Protein AF-A0A0L8HP75-F1 (afdb_monomer_lite)

Foldseek 3Di:
DCVQQADVVPHGDPVVVVVVCVVCVVVCCVVCVPPDDQWPDPVPDDPVCCVVGCPVND

Structure (mmCIF, N/CA/C/O backbone):
data_AF-A0A0L8HP75-F1
#
_entry.id   AF-A0A0L8HP75-F1
#
loop_
_atom_site.group_PDB
_atom_site.id
_atom_site.type_symbol
_atom_site.label_atom_id
_atom_site.label_alt_id
_atom_site.label_comp_id
_atom_site.label_asym_id
_atom_site.label_entity_id
_atom_site.label_seq_id
_atom_site.pdbx_PDB_ins_code
_atom_site.Cartn_x
_atom_site.Cartn_y
_atom_site.Cartn_z
_atom_site.occupancy
_atom_site.B_iso_or_equiv
_atom_site.auth_seq_id
_atom_site.auth_comp_id
_at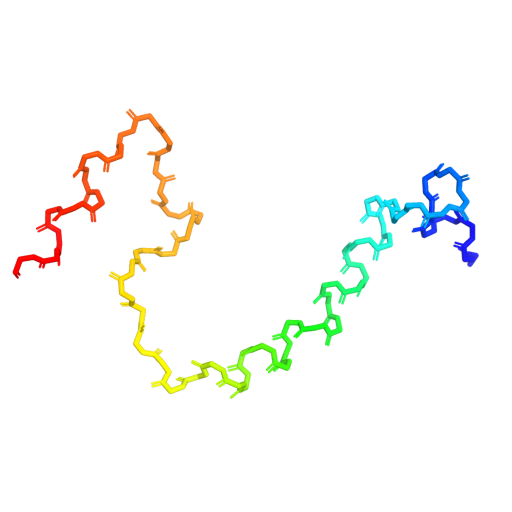om_site.auth_asym_id
_atom_site.auth_atom_id
_atom_site.pdbx_PDB_model_num
ATOM 1 N N . ASN A 1 1 ? 4.601 -9.161 -18.556 1.00 84.62 1 ASN A N 1
ATOM 2 C CA . ASN A 1 1 ? 5.904 -8.495 -18.757 1.00 84.62 1 ASN A CA 1
ATOM 3 C C . ASN A 1 1 ? 6.413 -8.014 -17.400 1.00 84.62 1 ASN A C 1
ATOM 5 O O . ASN A 1 1 ?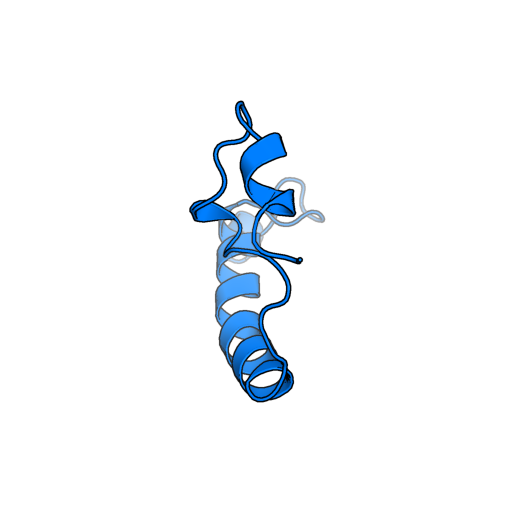 5.886 -7.036 -16.891 1.00 84.62 1 ASN A O 1
ATOM 9 N N . TRP A 1 2 ? 7.351 -8.728 -16.765 1.00 91.94 2 TRP A N 1
ATOM 10 C CA . TRP A 1 2 ? 7.816 -8.404 -15.401 1.00 91.94 2 TRP A CA 1
ATOM 11 C C . TRP A 1 2 ? 8.574 -7.073 -15.326 1.00 91.94 2 TRP A C 1
ATOM 13 O O . TRP A 1 2 ? 8.598 -6.449 -14.275 1.00 91.94 2 TRP A O 1
ATOM 23 N N . LYS A 1 3 ? 9.131 -6.600 -16.448 1.00 96.69 3 LYS A N 1
ATOM 24 C CA . LYS A 1 3 ? 9.851 -5.323 -16.517 1.00 96.69 3 LYS A CA 1
ATOM 25 C C . LYS A 1 3 ? 8.967 -4.138 -16.130 1.00 96.69 3 LYS A C 1
ATOM 27 O O . LYS A 1 3 ? 9.443 -3.217 -15.495 1.00 96.69 3 LYS A O 1
ATOM 32 N N . GLU A 1 4 ? 7.673 -4.195 -16.446 1.00 97.19 4 GLU A N 1
ATOM 33 C CA . GLU A 1 4 ? 6.702 -3.163 -16.055 1.00 97.19 4 GLU A CA 1
ATOM 34 C C . GLU A 1 4 ? 6.415 -3.140 -14.549 1.00 97.19 4 GLU A C 1
ATOM 36 O O . GLU A 1 4 ? 5.812 -2.185 -14.065 1.00 97.19 4 GLU A O 1
ATOM 41 N N . MET A 1 5 ? 6.806 -4.180 -13.806 1.00 98.00 5 MET A N 1
ATOM 42 C CA . MET A 1 5 ? 6.643 -4.247 -12.349 1.00 98.00 5 MET A CA 1
ATOM 43 C C . MET A 1 5 ? 7.763 -3.519 -11.606 1.00 98.00 5 MET A C 1
ATOM 45 O O . MET A 1 5 ? 7.647 -3.328 -10.400 1.00 98.00 5 MET A O 1
ATOM 49 N N . LEU A 1 6 ? 8.824 -3.106 -12.303 1.00 98.19 6 LEU A N 1
ATOM 50 C CA . LEU A 1 6 ? 9.991 -2.447 -11.726 1.00 98.19 6 LEU A CA 1
ATOM 51 C C . LEU A 1 6 ? 10.185 -1.073 -12.370 1.00 98.19 6 LEU A C 1
ATOM 53 O O . LEU A 1 6 ? 9.918 -0.898 -13.556 1.00 98.19 6 LEU A O 1
ATOM 57 N N . ASN A 1 7 ? 10.625 -0.095 -11.588 1.00 96.50 7 ASN A N 1
ATOM 58 C CA . ASN A 1 7 ? 10.809 1.281 -12.043 1.00 96.50 7 ASN A CA 1
ATOM 59 C C . ASN A 1 7 ? 12.185 1.470 -12.704 1.00 96.50 7 ASN A C 1
ATOM 61 O O . ASN A 1 7 ? 12.296 2.016 -13.796 1.00 96.50 7 ASN A O 1
ATOM 65 N N . ASP A 1 8 ? 13.229 0.944 -12.064 1.00 96.25 8 ASP A N 1
ATOM 66 C CA . ASP A 1 8 ? 14.637 1.025 -12.484 1.00 96.25 8 ASP A CA 1
ATOM 67 C C . ASP A 1 8 ? 15.292 -0.360 -12.638 1.00 96.25 8 ASP A C 1
ATOM 69 O O . ASP A 1 8 ? 16.509 -0.486 -12.754 1.00 96.25 8 ASP A O 1
ATOM 73 N N . GLY A 1 9 ? 14.475 -1.417 -12.642 1.00 95.81 9 GLY A N 1
ATOM 74 C CA . GLY A 1 9 ? 14.938 -2.805 -12.646 1.00 95.81 9 GLY A CA 1
ATOM 75 C C . GLY A 1 9 ? 15.190 -3.394 -11.254 1.00 95.81 9 GLY A C 1
ATOM 76 O O . GLY A 1 9 ? 15.531 -4.573 -11.180 1.00 95.81 9 GLY A O 1
ATOM 77 N N . LEU A 1 10 ? 14.975 -2.627 -10.175 1.00 96.38 10 LEU A N 1
ATOM 78 C CA . LEU A 1 10 ? 15.049 -3.105 -8.791 1.00 96.38 10 LEU A CA 1
ATOM 79 C C . LEU A 1 10 ? 13.843 -2.666 -7.949 1.00 96.38 10 LEU A C 1
ATOM 81 O O . LEU A 1 10 ? 13.161 -3.509 -7.368 1.00 96.38 10 LEU A O 1
ATOM 85 N N . HIS A 1 11 ? 13.560 -1.365 -7.881 1.00 97.88 11 HIS A N 1
ATOM 86 C CA . HIS A 1 11 ? 12.436 -0.839 -7.111 1.00 97.88 11 HIS A CA 1
ATOM 87 C C . HIS A 1 11 ? 11.116 -1.161 -7.802 1.00 97.88 11 HIS A C 1
ATOM 89 O O . HIS A 1 11 ? 11.026 -1.100 -9.029 1.00 97.88 11 HIS A O 1
ATOM 95 N N . LEU A 1 12 ? 10.071 -1.459 -7.026 1.00 98.38 12 LEU A N 1
ATOM 96 C CA . LEU A 1 12 ? 8.741 -1.683 -7.584 1.00 98.38 12 LEU A CA 1
ATOM 97 C C . LEU A 1 12 ? 8.236 -0.418 -8.286 1.00 98.38 12 LEU A C 1
ATOM 99 O O . LEU A 1 12 ? 8.315 0.692 -7.758 1.00 98.38 12 LEU A O 1
ATOM 103 N N . SER A 1 13 ? 7.697 -0.597 -9.488 1.00 98.25 13 SER A N 1
ATOM 104 C CA . SER A 1 13 ? 6.899 0.433 -10.147 1.00 98.25 13 SER A CA 1
ATOM 105 C C . SER A 1 13 ? 5.544 0.565 -9.446 1.00 98.25 13 SER A C 1
ATOM 107 O O . SER A 1 13 ? 5.155 -0.297 -8.659 1.00 98.25 13 SER A O 1
ATOM 109 N N . ASN A 1 14 ? 4.756 1.583 -9.805 1.00 97.88 14 ASN A N 1
ATOM 110 C CA . ASN A 1 14 ? 3.369 1.685 -9.338 1.00 97.88 14 ASN A CA 1
ATOM 111 C C . ASN A 1 14 ? 2.573 0.389 -9.603 1.00 97.88 14 ASN A C 1
ATOM 113 O O . ASN A 1 14 ? 1.884 -0.125 -8.727 1.00 97.88 14 ASN A O 1
ATOM 117 N N . LYS A 1 15 ? 2.739 -0.198 -10.796 1.00 97.94 15 LYS A N 1
ATOM 118 C CA . LYS A 1 15 ? 2.077 -1.453 -11.177 1.00 97.94 15 LYS A CA 1
ATOM 119 C C . LYS A 1 15 ? 2.545 -2.630 -10.317 1.00 97.94 15 LYS A C 1
ATOM 121 O O . LYS A 1 15 ? 1.716 -3.428 -9.884 1.00 97.94 15 LYS A O 1
ATOM 126 N N . GLY A 1 16 ? 3.850 -2.719 -10.053 1.00 98.19 16 GLY A N 1
ATOM 127 C CA . GLY A 1 16 ? 4.431 -3.752 -9.193 1.00 98.19 16 GLY A CA 1
ATOM 128 C C . GLY A 1 16 ? 3.964 -3.644 -7.744 1.00 98.19 16 GLY A C 1
ATOM 129 O O . GLY A 1 16 ? 3.577 -4.649 -7.151 1.00 98.19 16 GLY A O 1
ATOM 130 N N . SER A 1 17 ? 3.923 -2.428 -7.202 1.00 98.19 17 SER A N 1
ATOM 131 C CA . SER A 1 17 ? 3.444 -2.151 -5.845 1.00 98.19 17 SER A CA 1
ATOM 132 C C . SER A 1 17 ? 1.967 -2.498 -5.677 1.00 98.19 17 SER A C 1
ATOM 134 O O . SER A 1 17 ? 1.619 -3.205 -4.735 1.00 98.19 17 SER A O 1
ATOM 136 N N . CYS A 1 18 ? 1.099 -2.082 -6.608 1.00 97.81 18 CYS A N 1
ATOM 137 C CA . CYS A 1 18 ? -0.322 -2.444 -6.571 1.00 97.81 18 CYS A CA 1
ATOM 138 C C . CYS A 1 18 ? -0.527 -3.961 -6.652 1.00 97.81 18 CYS A C 1
ATOM 140 O O . CYS A 1 18 ? -1.351 -4.513 -5.925 1.00 97.81 18 CYS A O 1
ATOM 142 N N . PHE A 1 19 ? 0.235 -4.643 -7.514 1.00 97.31 19 PHE A N 1
ATOM 143 C CA . PHE A 1 19 ? 0.164 -6.096 -7.632 1.00 97.31 19 PHE A CA 1
ATOM 144 C C . PHE A 1 19 ? 0.575 -6.786 -6.327 1.00 97.31 19 PHE A C 1
ATOM 146 O O . PHE A 1 19 ? -0.186 -7.603 -5.812 1.00 97.31 19 PHE A O 1
ATOM 153 N N . LEU A 1 20 ? 1.722 -6.418 -5.746 1.00 97.75 20 LEU A N 1
ATOM 154 C CA . LEU A 1 20 ? 2.169 -6.967 -4.465 1.00 97.75 20 LEU A CA 1
ATOM 155 C C . LEU A 1 20 ? 1.137 -6.717 -3.358 1.00 97.75 20 LEU A C 1
ATOM 157 O O . LEU A 1 20 ? 0.782 -7.642 -2.632 1.00 97.75 20 LEU A O 1
ATOM 161 N N . PHE A 1 21 ? 0.614 -5.493 -3.260 1.00 97.25 21 PHE A N 1
ATOM 162 C CA . PHE A 1 21 ? -0.391 -5.147 -2.260 1.00 97.25 21 PHE A CA 1
ATOM 163 C C . PHE A 1 21 ? -1.661 -5.994 -2.400 1.00 97.25 21 PHE A C 1
ATOM 165 O O . PHE A 1 21 ? -2.175 -6.474 -1.396 1.00 97.25 21 PHE A O 1
ATOM 172 N N . SER A 1 22 ? -2.125 -6.261 -3.626 1.00 97.31 22 SER A N 1
ATOM 173 C CA . SER A 1 22 ? -3.308 -7.108 -3.852 1.00 97.31 22 SER A CA 1
ATOM 174 C C . SER A 1 22 ? -3.146 -8.544 -3.335 1.00 97.31 22 SER A C 1
ATOM 176 O O . SER A 1 22 ? -4.127 -9.168 -2.944 1.00 97.31 22 SER A O 1
ATOM 178 N N . LEU A 1 23 ? -1.910 -9.056 -3.297 1.00 98.00 23 LEU A N 1
ATOM 179 C CA . LEU A 1 23 ? -1.600 -10.376 -2.744 1.00 98.00 23 LEU A CA 1
ATOM 180 C C . LEU A 1 23 ? -1.464 -10.345 -1.218 1.00 98.00 23 LEU A C 1
ATOM 182 O O . LEU A 1 23 ? -1.795 -11.323 -0.552 1.00 98.00 23 LEU A O 1
ATOM 186 N N . LEU A 1 24 ? -0.955 -9.241 -0.668 1.00 98.06 24 LEU A N 1
ATOM 187 C CA . LEU A 1 24 ? -0.737 -9.087 0.769 1.00 98.06 24 LEU A CA 1
ATOM 188 C C . LEU A 1 24 ? -2.018 -8.734 1.527 1.00 98.06 24 LEU A C 1
ATOM 190 O O . LEU A 1 24 ? -2.179 -9.185 2.658 1.00 98.06 24 LEU A O 1
ATOM 194 N N . LEU A 1 25 ? -2.918 -7.955 0.924 1.00 95.69 25 LEU A N 1
ATOM 195 C CA . LEU A 1 25 ? -4.108 -7.428 1.591 1.00 95.69 25 LEU A CA 1
ATOM 196 C C . LEU A 1 25 ? -4.949 -8.522 2.280 1.00 95.69 25 LEU A C 1
ATOM 198 O O . LEU A 1 25 ? -5.175 -8.377 3.478 1.00 95.69 25 LEU A O 1
ATOM 202 N N . PRO A 1 26 ? -5.304 -9.654 1.635 1.00 97.56 26 PRO A N 1
ATOM 203 C CA . PRO A 1 26 ? -6.097 -10.694 2.296 1.00 97.56 26 PRO A CA 1
ATOM 204 C C . PRO A 1 26 ? -5.384 -11.332 3.496 1.00 97.56 26 PRO A C 1
ATOM 206 O O . PRO A 1 26 ? -6.024 -11.738 4.463 1.00 97.56 26 PRO A O 1
ATOM 209 N N . LEU A 1 27 ? -4.049 -11.430 3.445 1.00 98.12 27 LEU A N 1
ATOM 210 C CA . LEU A 1 27 ? -3.249 -11.978 4.543 1.00 98.12 27 LEU A CA 1
ATOM 211 C C . LEU A 1 27 ? -3.227 -11.018 5.728 1.00 98.12 27 LEU A C 1
ATOM 213 O O . LEU A 1 27 ? -3.366 -11.450 6.868 1.00 98.12 27 LEU A O 1
ATOM 217 N N . VAL A 1 28 ? -3.057 -9.723 5.457 1.00 95.12 28 VAL A N 1
ATOM 218 C CA . VAL A 1 28 ? -3.109 -8.687 6.490 1.00 95.12 28 VAL A CA 1
ATOM 219 C C . VAL A 1 28 ? -4.493 -8.678 7.126 1.00 95.12 28 VAL A C 1
ATOM 221 O O . VAL A 1 28 ? -4.577 -8.815 8.339 1.00 95.12 28 VAL A O 1
ATOM 224 N N . GLU A 1 29 ? -5.556 -8.617 6.322 1.00 93.94 29 GLU A N 1
ATOM 225 C CA . GLU A 1 29 ? -6.943 -8.633 6.799 1.00 93.94 29 GLU A CA 1
ATOM 226 C C . GLU A 1 29 ? -7.224 -9.839 7.700 1.00 93.94 29 GLU A C 1
ATOM 228 O O . GLU A 1 29 ? -7.735 -9.667 8.803 1.00 93.94 29 GLU A O 1
ATOM 233 N N . GLU A 1 30 ? -6.832 -11.048 7.289 1.00 97.50 30 GLU A N 1
ATOM 234 C CA . GLU A 1 30 ? -7.039 -12.259 8.089 1.00 97.50 30 GLU A CA 1
ATOM 235 C C . GLU A 1 30 ? -6.237 -12.245 9.399 1.00 97.50 30 GLU A C 1
ATOM 237 O O . GLU A 1 30 ? -6.764 -12.612 10.453 1.00 97.50 30 GLU A O 1
ATOM 242 N N . LEU A 1 31 ? -4.977 -11.799 9.360 1.00 97.56 31 LEU A N 1
ATOM 243 C CA . LEU A 1 31 ? -4.111 -11.737 10.541 1.00 97.56 31 LEU A CA 1
ATOM 244 C C . LEU A 1 31 ? -4.533 -10.637 11.522 1.00 97.56 31 LEU A C 1
ATOM 246 O O . LEU A 1 31 ? -4.319 -10.780 12.727 1.00 97.56 31 LEU A O 1
ATOM 250 N N . THR A 1 32 ? -5.140 -9.554 11.034 1.00 93.56 32 THR A N 1
ATOM 251 C CA . THR A 1 32 ? -5.533 -8.403 11.855 1.00 93.56 32 THR A CA 1
ATOM 252 C C . THR A 1 32 ? -7.029 -8.327 12.143 1.00 93.56 32 THR A C 1
ATOM 254 O O . THR A 1 32 ? -7.437 -7.421 12.862 1.00 93.56 32 THR A O 1
ATOM 257 N N . LYS A 1 33 ? -7.861 -9.260 11.657 1.00 94.25 33 LYS A N 1
ATOM 258 C CA . LYS A 1 33 ? -9.335 -9.187 11.782 1.00 94.25 33 LYS A CA 1
ATOM 259 C C . LYS A 1 33 ? -9.869 -9.040 13.207 1.00 94.25 33 LYS A C 1
ATOM 261 O O . LYS A 1 33 ? -10.960 -8.520 13.400 1.00 94.25 33 LYS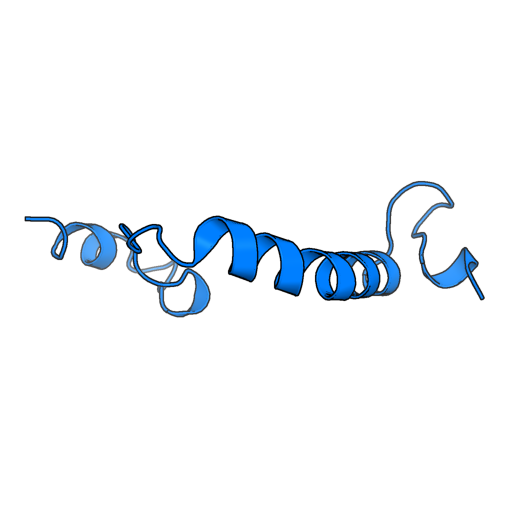 A O 1
ATOM 266 N N . ASN A 1 34 ? -9.122 -9.528 14.198 1.00 95.25 34 ASN A N 1
ATOM 267 C CA . ASN A 1 34 ? -9.516 -9.478 15.607 1.00 95.25 34 ASN A CA 1
ATOM 268 C C . ASN A 1 34 ? -8.926 -8.270 16.351 1.00 95.25 34 ASN A C 1
ATOM 270 O O . ASN A 1 34 ? -9.216 -8.088 17.533 1.00 95.25 34 ASN A O 1
ATOM 274 N N . LEU A 1 35 ? -8.062 -7.481 15.706 1.00 92.19 35 LEU A N 1
ATOM 275 C CA . LEU A 1 35 ? -7.494 -6.288 16.319 1.00 92.19 35 LEU A CA 1
ATOM 276 C C . LEU A 1 35 ? -8.516 -5.148 16.241 1.00 92.19 35 LEU A C 1
ATOM 278 O O . LEU A 1 35 ? -9.070 -4.897 15.170 1.00 92.19 35 LEU A O 1
ATOM 282 N N . PRO A 1 36 ? -8.772 -4.438 17.350 1.00 88.88 36 PRO A N 1
ATOM 283 C CA . PRO A 1 36 ? -9.611 -3.254 17.305 1.00 88.88 36 PRO A CA 1
ATOM 284 C C . PRO A 1 36 ? -8.909 -2.147 16.510 1.00 88.88 36 PRO A C 1
ATOM 286 O O . PRO A 1 36 ? -7.700 -1.940 16.639 1.00 88.88 36 PRO A O 1
ATOM 289 N N . PHE A 1 37 ? -9.677 -1.394 15.724 1.00 83.69 37 PHE A N 1
ATOM 290 C CA . PHE A 1 37 ? -9.199 -0.141 15.148 1.00 83.69 37 PHE A CA 1
ATOM 291 C C . PHE A 1 37 ? -9.096 0.905 16.261 1.00 83.69 37 PHE A C 1
ATOM 293 O O . PHE A 1 37 ? -10.102 1.305 16.839 1.00 83.69 37 PHE A O 1
ATOM 300 N N . ILE A 1 38 ? -7.867 1.312 16.585 1.00 83.62 38 ILE A N 1
ATOM 301 C CA . ILE A 1 38 ? -7.583 2.315 17.629 1.00 83.62 38 ILE A CA 1
ATOM 302 C C . ILE A 1 38 ? -7.675 3.737 17.057 1.00 83.62 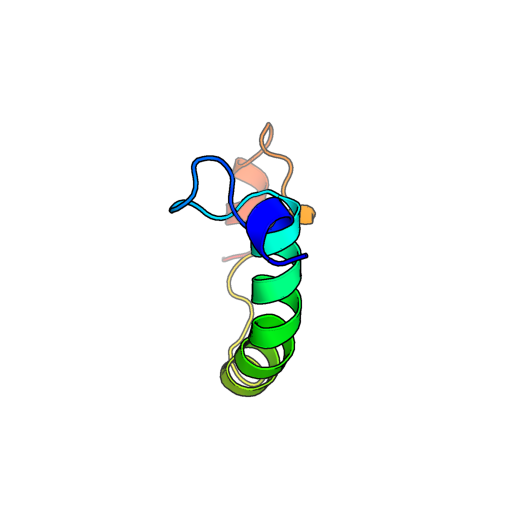38 ILE A C 1
ATOM 304 O O . ILE A 1 38 ? -7.976 4.685 17.774 1.00 83.62 38 ILE A O 1
ATOM 308 N N . LEU A 1 39 ? -7.419 3.877 15.757 1.00 81.12 39 LEU A N 1
ATOM 309 C CA . LEU A 1 39 ? -7.480 5.135 15.025 1.00 81.12 39 LEU A CA 1
ATOM 310 C C . LEU A 1 39 ? -8.463 5.005 13.857 1.00 81.12 39 LEU A C 1
ATOM 312 O O . LEU A 1 39 ? -8.674 3.884 13.374 1.00 81.12 39 LEU A O 1
ATOM 316 N N . PRO A 1 40 ? -9.039 6.128 13.388 1.00 81.69 40 PRO A N 1
ATOM 317 C CA . PRO A 1 40 ? -9.844 6.148 12.177 1.00 81.69 40 PRO A CA 1
ATOM 318 C C . PRO A 1 40 ? -9.093 5.531 11.001 1.00 81.69 40 PRO A C 1
ATOM 320 O O . PRO A 1 40 ? -7.858 5.551 10.938 1.00 81.69 40 PRO A O 1
ATOM 323 N N . TYR A 1 41 ? -9.849 5.007 10.042 1.00 82.06 41 TYR A N 1
ATOM 324 C CA . TYR A 1 41 ? -9.263 4.566 8.790 1.00 82.06 41 TYR A CA 1
ATOM 325 C C . TYR A 1 41 ? -8.543 5.744 8.123 1.00 82.06 41 TYR A C 1
ATOM 327 O O . TYR A 1 41 ? -9.073 6.848 8.045 1.00 82.06 41 TYR A O 1
ATOM 335 N N . TRP A 1 42 ? -7.312 5.518 7.659 1.00 81.62 42 TRP A N 1
ATOM 336 C CA . TRP A 1 42 ? -6.418 6.592 7.211 1.00 81.62 42 TRP A CA 1
ATOM 337 C C . TRP A 1 42 ? -7.009 7.451 6.082 1.00 81.62 42 TRP A C 1
ATOM 339 O O . TRP A 1 42 ? -6.678 8.628 5.987 1.00 81.62 42 TRP A O 1
ATOM 349 N N . ALA A 1 43 ? -7.871 6.879 5.232 1.00 83.19 43 ALA A N 1
ATOM 350 C CA . ALA A 1 43 ? -8.492 7.609 4.127 1.00 83.19 43 ALA A CA 1
ATOM 351 C C . ALA A 1 43 ? -9.622 8.545 4.584 1.00 83.19 43 ALA A C 1
ATOM 353 O O . ALA A 1 43 ? -10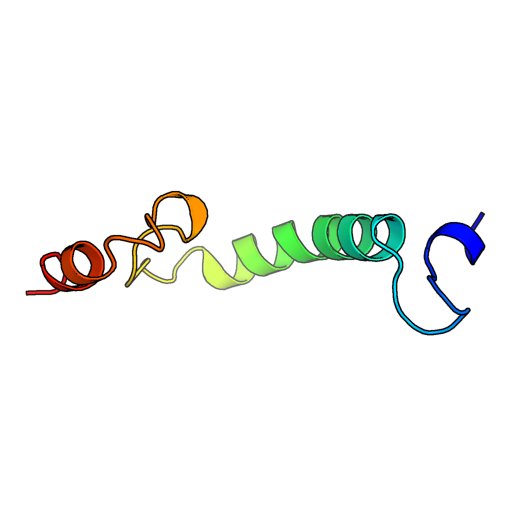.007 9.437 3.835 1.00 83.19 43 ALA A O 1
ATOM 354 N N . ASP A 1 44 ? -10.122 8.354 5.805 1.00 83.00 44 ASP A N 1
ATOM 355 C CA . ASP A 1 44 ? -11.153 9.195 6.413 1.00 83.00 44 ASP A CA 1
ATOM 356 C C . ASP A 1 44 ? -10.540 10.363 7.209 1.00 83.00 44 ASP A C 1
ATOM 358 O O . ASP A 1 44 ? -11.258 11.196 7.760 1.00 83.00 44 ASP A O 1
ATOM 362 N N . VAL A 1 45 ? -9.206 10.435 7.285 1.00 83.06 45 VAL A N 1
ATOM 363 C CA . VAL A 1 45 ? -8.481 11.492 7.994 1.00 83.06 45 VAL A CA 1
ATOM 364 C C . VAL A 1 45 ? -8.228 12.664 7.055 1.00 83.06 45 VAL A C 1
ATOM 366 O O . VAL A 1 45 ? -7.513 12.525 6.064 1.00 83.06 45 VAL A O 1
ATOM 369 N N . ASP A 1 46 ? -8.753 13.842 7.397 1.00 85.75 46 ASP 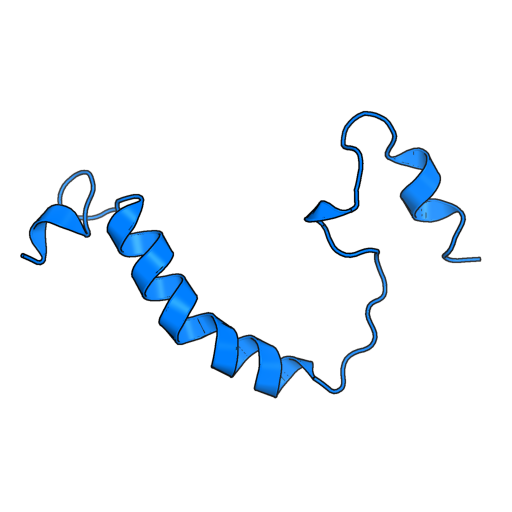A N 1
ATOM 370 C CA . ASP A 1 46 ? -8.354 15.086 6.738 1.00 85.75 46 ASP A CA 1
ATOM 371 C C . ASP A 1 46 ? -6.941 15.480 7.207 1.00 85.75 46 ASP A C 1
ATOM 373 O O . ASP A 1 46 ? -6.757 15.825 8.381 1.00 85.75 46 ASP A O 1
ATOM 377 N N . PRO A 1 47 ? -5.927 15.470 6.321 1.00 83.19 47 PRO A N 1
ATOM 378 C CA . PRO A 1 47 ? -4.562 15.826 6.696 1.00 83.19 47 PRO A CA 1
ATOM 379 C C . PRO A 1 47 ? -4.421 17.285 7.154 1.00 83.19 47 PRO A C 1
ATOM 381 O O . PRO A 1 47 ? -3.425 17.623 7.790 1.00 83.19 47 PRO A O 1
ATOM 384 N N . ASN A 1 48 ? -5.398 18.150 6.861 1.00 86.69 48 ASN A N 1
ATOM 385 C CA . ASN A 1 48 ? -5.401 19.548 7.291 1.00 86.69 48 ASN A CA 1
ATOM 386 C C . ASN A 1 48 ? -6.086 19.759 8.647 1.00 86.69 48 ASN A C 1
ATOM 388 O O . ASN A 1 48 ? -6.080 20.877 9.159 1.00 86.69 48 ASN A O 1
ATOM 392 N N . ASN A 1 49 ? -6.673 18.711 9.231 1.00 79.00 49 ASN A N 1
ATOM 393 C CA . ASN A 1 49 ? -7.428 18.799 10.475 1.00 79.00 49 ASN A CA 1
ATOM 394 C C . ASN A 1 49 ? -7.196 17.569 11.370 1.00 79.00 49 ASN A C 1
ATOM 396 O O . ASN A 1 49 ? -8.105 16.803 11.691 1.00 79.00 49 ASN A O 1
ATOM 400 N N . LEU A 1 50 ? -5.938 17.385 11.776 1.00 75.44 50 LEU A N 1
ATOM 401 C CA . LEU A 1 50 ? -5.494 16.239 12.577 1.00 75.44 50 LEU A CA 1
ATOM 402 C C . LEU A 1 50 ? -6.012 16.257 14.025 1.00 75.44 50 LEU A C 1
ATOM 404 O O . LEU A 1 50 ? -5.995 15.220 14.684 1.00 75.44 50 LEU A O 1
ATOM 408 N N . GLU A 1 51 ? -6.475 17.402 14.535 1.00 71.69 51 GLU A N 1
ATOM 409 C CA . GLU A 1 51 ? -6.936 17.526 15.927 1.00 71.69 51 GLU A CA 1
ATOM 410 C C . GLU A 1 51 ? -8.205 16.704 16.198 1.00 71.69 51 GLU A C 1
ATOM 412 O O . GLU A 1 51 ? -8.349 16.127 17.275 1.00 71.69 51 GLU A O 1
ATOM 417 N N . MET A 1 52 ? -9.059 16.518 15.183 1.00 66.19 52 MET A N 1
ATOM 418 C CA . MET A 1 52 ? -10.239 15.649 15.279 1.00 66.19 52 MET A CA 1
ATOM 419 C C . MET A 1 52 ? -9.896 14.167 15.505 1.00 66.19 52 MET A C 1
ATOM 421 O O . MET A 1 52 ? -10.751 13.406 15.956 1.00 66.19 52 MET A O 1
ATOM 425 N N . LEU A 1 53 ? -8.659 13.741 15.220 1.00 65.56 53 LEU A N 1
ATOM 426 C CA . LEU A 1 53 ? -8.230 12.351 15.388 1.00 65.56 53 LEU A CA 1
ATOM 427 C C . LEU A 1 53 ? -8.126 11.937 16.866 1.00 65.56 53 LEU A C 1
ATOM 429 O O . LEU A 1 53 ? -8.220 10.754 17.184 1.00 65.56 53 LEU A O 1
ATOM 433 N N . LEU A 1 54 ? -7.908 12.904 17.764 1.00 65.00 54 LEU A N 1
ATOM 434 C CA . LEU A 1 54 ? -7.626 12.664 19.183 1.00 65.00 54 LEU A CA 1
ATOM 435 C C . LEU A 1 54 ? -8.865 12.791 20.078 1.00 65.00 54 LEU A C 1
ATOM 437 O O . LEU A 1 54 ? -8.866 12.276 21.196 1.00 65.00 54 LEU A O 1
ATOM 441 N N . ASP A 1 55 ? -9.932 13.433 19.599 1.00 63.62 55 ASP A N 1
ATOM 442 C CA . ASP A 1 55 ? -11.139 13.675 20.399 1.00 63.62 55 ASP A CA 1
ATOM 443 C C . ASP A 1 55 ? -11.995 12.416 20.622 1.00 63.62 55 ASP A C 1
ATOM 445 O O . ASP A 1 55 ? -12.748 12.353 21.593 1.00 63.62 55 ASP A O 1
ATOM 449 N N . GLY A 1 56 ? -11.844 11.387 19.778 1.00 56.94 56 GLY A N 1
ATOM 450 C CA . GLY A 1 56 ? -12.561 10.109 19.889 1.00 56.94 56 GLY A CA 1
ATOM 451 C C . GLY A 1 56 ? -11.901 9.046 20.779 1.00 56.94 56 GLY A C 1
ATOM 452 O O . GLY A 1 56 ? -12.464 7.965 20.920 1.00 56.94 56 GLY A O 1
ATOM 453 N N . ILE A 1 57 ? -10.721 9.319 21.354 1.00 57.69 57 ILE A N 1
ATOM 454 C CA . ILE A 1 57 ? -9.909 8.346 22.125 1.00 57.69 57 ILE A CA 1
ATOM 455 C C . ILE A 1 57 ? -10.031 8.577 23.655 1.00 57.69 57 ILE A C 1
ATOM 457 O O . ILE A 1 57 ? -9.307 7.965 24.438 1.00 57.69 57 ILE A O 1
ATOM 461 N N . LYS A 1 58 ? -10.934 9.458 24.110 1.00 46.66 58 LYS A N 1
ATOM 462 C CA . LYS A 1 58 ? -11.168 9.714 25.547 1.00 46.66 58 LYS A CA 1
ATOM 463 C C . LYS A 1 58 ? -12.046 8.662 26.216 1.00 46.66 58 LYS A C 1
ATOM 465 O O . LYS A 1 58 ? -13.061 8.264 25.605 1.00 46.66 58 LYS A O 1
#

Organism: Octopus bimaculoides (NCBI:txid37653)

Secondary structure (DSSP, 8-state):
-GGGGBSSSSSBPHHHHHHHHHHHHHHHHHHHTTS---S--GGG--TT-GGGGTGGG-

InterPro domains:
  IPR036514 SGNH hydrolase superfamily [G3DSA:3.40.50.1110] (1-54)

pLDDT: mean 88.07, std 12.59, range [46.66, 98.38]

Radius of gyration: 16.81 Å; chains: 1; bounding box: 28×32×44 Å

Sequence (58 aa):
NWKEMLNDGLHLSNKGSCFLFSLLLPLVEELTKNLPFILPYWADVDPNNLEMLLDGIK